Protein AF-A0A951K1Z2-F1 (afdb_monomer)

Structure (mmCIF, N/CA/C/O backbone):
data_AF-A0A951K1Z2-F1
#
_entry.id   AF-A0A951K1Z2-F1
#
loop_
_atom_site.group_PDB
_atom_site.id
_atom_site.type_symbol
_atom_site.label_atom_id
_atom_site.label_alt_id
_atom_site.label_comp_id
_atom_site.label_asym_id
_atom_site.label_entity_id
_atom_site.label_seq_id
_atom_site.pdbx_PDB_ins_code
_atom_site.Cartn_x
_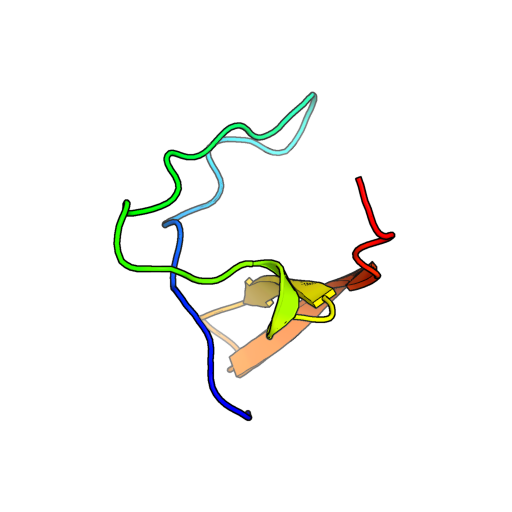atom_site.Cartn_y
_atom_site.Cartn_z
_atom_site.occupancy
_atom_site.B_iso_or_equiv
_atom_site.auth_seq_id
_atom_site.auth_comp_id
_atom_site.auth_asym_id
_atom_site.auth_atom_id
_atom_site.pdbx_PDB_model_num
ATOM 1 N N . MET A 1 1 ? 1.846 -2.873 12.735 1.00 61.84 1 MET A N 1
ATOM 2 C CA . MET A 1 1 ? 1.047 -2.210 11.686 1.00 61.84 1 MET A CA 1
ATOM 3 C C . MET A 1 1 ? -0.406 -2.383 12.094 1.00 61.84 1 MET A C 1
ATOM 5 O O . MET A 1 1 ? -0.705 -3.433 12.652 1.00 61.84 1 MET A O 1
ATOM 9 N N . GLY A 1 2 ? -1.234 -1.346 11.960 1.00 75.38 2 GLY A N 1
ATOM 10 C CA . GLY A 1 2 ? -2.675 -1.456 12.211 1.00 75.38 2 GLY A CA 1
ATOM 11 C C . GLY A 1 2 ? -3.359 -2.310 11.142 1.00 75.38 2 GLY A C 1
ATOM 12 O O . GLY A 1 2 ? -2.686 -3.021 10.399 1.00 75.38 2 GLY A O 1
ATOM 13 N N . GLU A 1 3 ? -4.679 -2.226 11.061 1.00 85.50 3 GLU A N 1
ATOM 14 C CA . GLU A 1 3 ? -5.453 -2.860 9.994 1.00 85.50 3 GLU A CA 1
ATOM 15 C C . GLU A 1 3 ? -5.046 -2.308 8.615 1.00 85.50 3 GLU A C 1
ATOM 17 O O . GLU A 1 3 ? -4.776 -1.113 8.471 1.00 85.50 3 GLU A O 1
ATOM 22 N N . PHE A 1 4 ? -4.922 -3.188 7.619 1.00 91.44 4 PHE A N 1
ATOM 23 C CA . PHE A 1 4 ? -4.576 -2.821 6.247 1.00 91.44 4 PHE A CA 1
ATOM 24 C C . PHE A 1 4 ? -5.145 -3.837 5.257 1.00 91.44 4 PHE A C 1
ATOM 26 O O . PHE A 1 4 ? -5.331 -5.007 5.591 1.00 91.44 4 PHE A O 1
ATOM 33 N N . ILE A 1 5 ? -5.330 -3.398 4.013 1.00 93.56 5 ILE A N 1
ATOM 34 C CA . ILE A 1 5 ? -5.646 -4.266 2.878 1.00 93.56 5 ILE A CA 1
ATOM 35 C C . ILE A 1 5 ? -4.448 -4.290 1.928 1.00 93.56 5 ILE A C 1
ATOM 37 O O . ILE A 1 5 ? -3.882 -3.247 1.596 1.00 93.56 5 ILE A O 1
ATOM 41 N N . ASP A 1 6 ? -4.037 -5.488 1.509 1.00 94.06 6 ASP A N 1
ATOM 42 C CA . ASP A 1 6 ? -2.993 -5.667 0.497 1.00 94.06 6 ASP A CA 1
ATOM 43 C C . ASP A 1 6 ? -3.610 -5.582 -0.906 1.00 94.06 6 ASP A C 1
ATOM 45 O O . ASP A 1 6 ? -4.360 -6.467 -1.315 1.00 94.06 6 ASP A O 1
ATOM 49 N N . LEU A 1 7 ? -3.277 -4.522 -1.647 1.00 94.69 7 LEU A N 1
ATOM 50 C CA . LEU A 1 7 ? -3.717 -4.312 -3.034 1.00 94.69 7 LEU A CA 1
ATOM 51 C C . LEU A 1 7 ? -2.853 -5.070 -4.060 1.00 94.69 7 LEU A C 1
ATOM 53 O O . LEU A 1 7 ? -3.180 -5.113 -5.248 1.00 94.69 7 LEU A O 1
ATOM 57 N N . GLY A 1 8 ? -1.750 -5.679 -3.618 1.00 95.00 8 GLY A N 1
ATOM 58 C CA . GLY A 1 8 ? -0.849 -6.476 -4.437 1.00 95.00 8 GLY A CA 1
ATOM 59 C C . GLY A 1 8 ? 0.527 -5.847 -4.654 1.00 95.00 8 GLY A C 1
ATOM 60 O O . GLY A 1 8 ? 0.922 -4.850 -4.050 1.00 95.00 8 GLY A O 1
ATOM 61 N N . ALA A 1 9 ? 1.308 -6.487 -5.524 1.00 95.44 9 ALA A N 1
ATOM 62 C CA . ALA A 1 9 ? 2.645 -6.019 -5.865 1.00 95.44 9 ALA A CA 1
ATOM 63 C C . ALA A 1 9 ? 2.599 -4.745 -6.726 1.00 95.44 9 ALA A C 1
ATOM 65 O O . ALA A 1 9 ? 1.69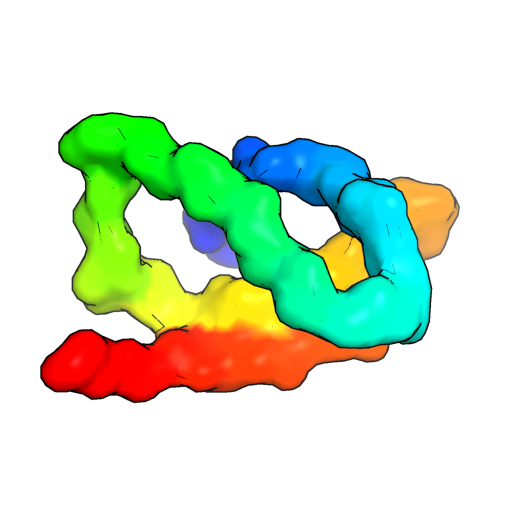8 -4.575 -7.548 1.00 95.44 9 ALA A O 1
ATOM 66 N N . LEU A 1 10 ? 3.629 -3.898 -6.591 1.00 93.75 10 LEU A N 1
ATOM 67 C CA . LEU A 1 10 ? 3.841 -2.755 -7.482 1.00 93.75 10 LEU A CA 1
ATOM 68 C C . LEU A 1 10 ? 3.854 -3.213 -8.945 1.00 93.75 10 LEU A C 1
ATOM 70 O O . LEU A 1 10 ? 4.661 -4.065 -9.318 1.00 93.75 10 LEU A O 1
ATOM 74 N N . LYS A 1 11 ? 3.007 -2.605 -9.783 1.00 93.94 11 LYS A N 1
ATOM 75 C CA . LYS A 1 11 ? 2.947 -2.915 -11.223 1.00 93.94 11 LYS A CA 1
ATOM 76 C C . LYS A 1 11 ? 4.071 -2.247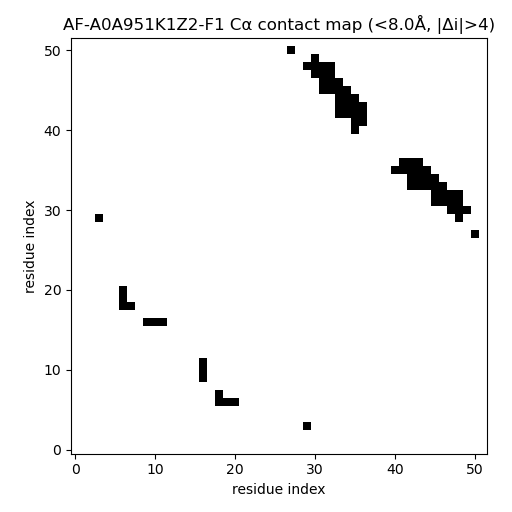 -12.029 1.00 93.94 11 LYS A C 1
ATOM 78 O O . LYS 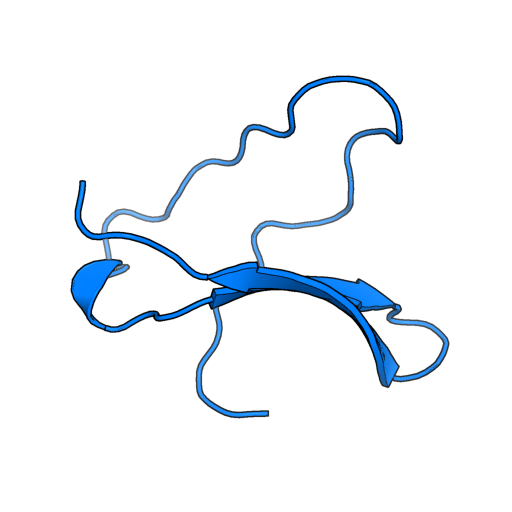A 1 11 ? 4.316 -2.628 -13.167 1.00 93.94 11 LYS A O 1
ATOM 83 N N . GLY A 1 12 ? 4.760 -1.261 -11.449 1.00 92.31 12 GLY A N 1
ATOM 84 C CA . GLY A 1 12 ? 5.835 -0.500 -12.092 1.00 92.31 12 GLY A CA 1
ATOM 85 C C . GLY A 1 12 ? 6.429 0.575 -11.176 1.00 92.31 12 GLY A C 1
ATOM 86 O O . GLY A 1 12 ? 6.046 0.696 -10.015 1.00 92.31 12 GLY A O 1
ATOM 87 N N . ASN A 1 13 ? 7.369 1.363 -11.691 1.00 89.00 13 ASN A N 1
ATOM 88 C CA . ASN A 1 13 ? 8.040 2.445 -10.956 1.00 89.00 13 ASN A CA 1
ATOM 89 C C . ASN A 1 13 ? 7.873 3.831 -11.606 1.00 89.00 13 ASN A C 1
ATOM 91 O O . ASN A 1 13 ? 8.445 4.802 -11.118 1.00 89.00 13 ASN A O 1
ATOM 95 N N . VAL A 1 14 ? 7.125 3.918 -12.708 1.00 90.94 14 VAL A N 1
ATOM 96 C CA . VAL A 1 14 ? 6.852 5.155 -13.447 1.00 90.94 14 VAL A CA 1
ATOM 97 C C . VAL A 1 14 ? 5.369 5.190 -13.804 1.00 90.94 14 VAL A C 1
ATOM 99 O O . VAL A 1 14 ? 4.836 4.192 -14.286 1.00 90.94 14 VAL A O 1
ATOM 102 N N . GLY A 1 15 ? 4.737 6.347 -13.604 1.00 92.00 15 GLY A N 1
ATOM 103 C CA . GLY A 1 15 ? 3.313 6.553 -13.863 1.00 92.00 15 GLY A CA 1
ATOM 104 C C . GLY A 1 15 ? 2.411 6.120 -12.707 1.00 92.00 15 GLY A C 1
ATOM 105 O O . GLY A 1 15 ? 2.881 5.818 -11.607 1.00 92.00 15 GLY A O 1
ATOM 106 N N . ASP A 1 16 ? 1.108 6.117 -12.978 1.00 92.56 16 ASP A N 1
ATOM 107 C CA . ASP A 1 16 ? 0.078 5.87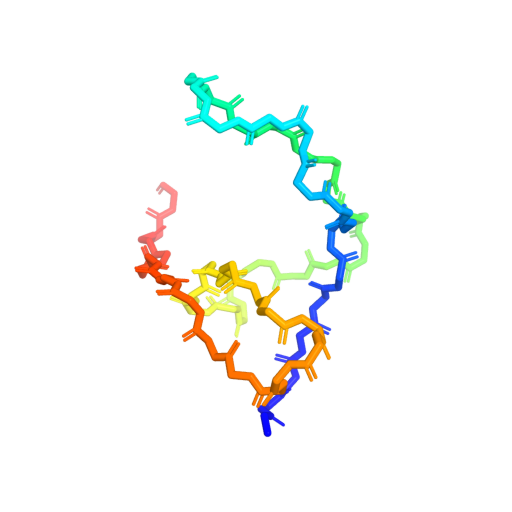0 -11.973 1.00 92.56 16 ASP A CA 1
ATOM 108 C C . ASP A 1 16 ? -0.113 4.383 -11.684 1.00 92.56 16 ASP A C 1
ATOM 110 O O . ASP A 1 16 ? -0.001 3.523 -12.562 1.00 92.56 16 ASP A O 1
ATOM 114 N N . GLN A 1 17 ? -0.463 4.092 -10.433 1.00 91.56 17 GLN A N 1
ATOM 115 C CA . GLN A 1 17 ? -0.773 2.748 -9.973 1.00 91.56 17 GLN A CA 1
ATOM 116 C C . GLN A 1 17 ? -2.261 2.636 -9.665 1.00 91.56 17 GLN A C 1
ATOM 118 O O . GLN A 1 17 ? -2.766 3.301 -8.768 1.00 91.56 17 GLN A O 1
ATOM 123 N N . GLN A 1 18 ? -2.952 1.775 -10.407 1.00 94.19 18 GLN A N 1
ATOM 124 C CA . GLN A 1 18 ? -4.386 1.542 -10.253 1.00 94.19 18 GLN A CA 1
ATOM 125 C C . GLN A 1 18 ? -4.615 0.121 -9.748 1.00 94.19 18 GLN A C 1
ATOM 127 O O . GLN A 1 18 ? -4.092 -0.831 -10.336 1.00 94.19 18 GLN A O 1
ATOM 132 N N . TYR A 1 19 ? -5.399 -0.027 -8.685 1.00 93.81 19 TYR A N 1
ATOM 133 C CA . TYR A 1 19 ? -5.749 -1.311 -8.083 1.00 93.81 19 TYR A CA 1
ATOM 134 C C . TYR A 1 19 ? -7.252 -1.361 -7.830 1.00 93.81 19 TYR A C 1
ATOM 136 O O . TYR A 1 19 ? -7.859 -0.337 -7.531 1.00 93.81 19 TYR A O 1
ATOM 144 N N . GLU A 1 20 ? -7.824 -2.554 -7.962 1.00 94.19 20 GLU A N 1
ATOM 145 C CA . GLU A 1 20 ? -9.204 -2.814 -7.561 1.00 94.19 20 GLU A CA 1
ATOM 146 C C . GLU A 1 20 ? -9.292 -2.722 -6.036 1.00 94.19 20 GLU A C 1
ATOM 148 O O . GLU A 1 20 ? -8.447 -3.289 -5.335 1.00 94.19 20 GLU A O 1
ATOM 153 N N . ILE A 1 21 ? -10.305 -2.024 -5.534 1.00 92.31 21 ILE A N 1
ATOM 154 C CA . ILE A 1 21 ? -10.619 -2.015 -4.108 1.00 92.31 21 ILE A CA 1
ATOM 155 C C . ILE A 1 21 ? -11.771 -3.003 -3.901 1.00 92.31 21 ILE A C 1
ATOM 157 O O . ILE A 1 21 ? -12.787 -2.866 -4.579 1.00 92.31 21 ILE A O 1
ATOM 161 N N . PRO A 1 22 ? -11.632 -4.008 -3.017 1.00 92.56 22 PRO A N 1
ATOM 162 C CA . PRO A 1 22 ? -12.719 -4.943 -2.744 1.00 92.56 22 PRO A CA 1
ATOM 163 C C . PRO A 1 22 ? -13.972 -4.221 -2.230 1.00 92.56 22 PRO A C 1
ATOM 165 O O . PRO A 1 22 ? -13.853 -3.310 -1.416 1.00 92.56 22 PRO A O 1
ATOM 168 N N . ASP A 1 23 ? -15.163 -4.673 -2.630 1.00 92.38 23 ASP A N 1
ATOM 169 C CA . ASP A 1 23 ? -16.439 -4.018 -2.282 1.00 92.38 23 ASP A CA 1
ATOM 170 C C . ASP A 1 23 ? -16.745 -3.981 -0.771 1.00 92.38 23 ASP A C 1
ATOM 172 O O . ASP A 1 23 ? -17.548 -3.173 -0.316 1.00 92.38 23 ASP A O 1
ATOM 176 N N . ASP A 1 24 ? -16.116 -4.863 0.009 1.00 92.00 24 ASP A N 1
ATOM 177 C CA . ASP A 1 24 ? -16.268 -4.951 1.469 1.00 92.00 24 ASP A CA 1
ATOM 178 C C . ASP A 1 24 ? -15.342 -3.975 2.226 1.00 92.00 24 ASP A C 1
ATOM 180 O O . ASP A 1 24 ? -15.380 -3.887 3.450 1.00 92.00 24 ASP A O 1
ATOM 184 N N . VAL A 1 25 ? -14.482 -3.238 1.511 1.00 91.19 25 VAL A N 1
ATOM 185 C CA . VAL A 1 25 ? -13.548 -2.282 2.113 1.00 91.19 25 VAL A CA 1
ATOM 186 C C . VAL A 1 25 ? -14.198 -0.912 2.249 1.00 91.19 25 VAL A C 1
ATOM 188 O O . VAL A 1 25 ? -14.419 -0.208 1.264 1.00 91.19 25 VAL A O 1
ATOM 191 N N . ASP A 1 26 ? -14.391 -0.485 3.494 1.00 89.94 26 ASP A N 1
ATOM 192 C CA . ASP A 1 26 ? -14.705 0.904 3.809 1.00 89.94 26 ASP A CA 1
ATOM 193 C C . ASP A 1 26 ? -13.421 1.752 3.836 1.00 89.94 26 ASP A C 1
ATOM 195 O O . ASP A 1 26 ? -12.667 1.767 4.814 1.00 89.94 26 ASP A O 1
ATOM 199 N N . ILE A 1 27 ? -13.167 2.471 2.740 1.00 87.69 27 ILE A N 1
ATOM 200 C CA . ILE A 1 27 ? -11.987 3.332 2.572 1.00 87.69 27 ILE A CA 1
ATOM 201 C C . ILE A 1 27 ? -11.989 4.492 3.578 1.00 87.69 27 ILE A C 1
ATOM 203 O O . ILE A 1 27 ? -10.914 4.973 3.930 1.00 87.69 27 ILE A O 1
ATOM 207 N N . GLU A 1 28 ? -13.152 4.921 4.085 1.00 88.56 28 GLU A N 1
ATOM 208 C CA . GLU A 1 28 ? -13.241 6.023 5.054 1.00 88.56 28 GLU A CA 1
ATOM 209 C C . GLU A 1 28 ? -12.607 5.656 6.406 1.00 88.56 28 GLU A C 1
ATOM 211 O O . GLU A 1 28 ? -12.194 6.532 7.168 1.00 88.56 28 GLU A O 1
ATOM 216 N N . THR A 1 29 ? -12.460 4.357 6.688 1.00 89.38 29 THR A N 1
ATOM 217 C CA . THR A 1 29 ? -11.748 3.859 7.878 1.00 89.38 29 THR A CA 1
ATOM 218 C C . THR A 1 29 ? -10.224 3.877 7.726 1.00 89.38 29 THR A C 1
ATOM 220 O O . THR A 1 29 ? -9.492 3.784 8.717 1.00 89.38 29 THR A O 1
ATOM 223 N N . LEU A 1 30 ? -9.723 4.021 6.497 1.00 90.38 30 LEU A N 1
ATOM 224 C CA . LEU A 1 30 ? -8.302 4.044 6.175 1.00 90.38 30 LEU A CA 1
ATOM 225 C C . LEU A 1 30 ? -7.798 5.485 6.078 1.00 90.38 30 LEU A C 1
ATOM 227 O O . LEU A 1 30 ? -8.488 6.392 5.632 1.00 90.38 30 LEU A O 1
ATOM 231 N N . SER A 1 31 ? -6.540 5.708 6.461 1.00 91.38 31 SER A N 1
ATOM 232 C CA . SER A 1 31 ? -5.955 7.059 6.489 1.00 91.38 31 SER A CA 1
ATOM 233 C C . SER A 1 31 ? -4.778 7.254 5.541 1.00 91.38 31 SER A C 1
ATOM 235 O O . SER A 1 31 ? -4.375 8.386 5.283 1.00 91.38 31 SER A O 1
ATOM 237 N N . THR A 1 32 ? -4.160 6.171 5.066 1.00 92.75 32 THR A N 1
ATOM 238 C CA . THR A 1 32 ? -2.862 6.236 4.384 1.00 92.75 32 THR A CA 1
ATOM 239 C C . THR A 1 32 ? -2.712 5.106 3.368 1.00 92.75 32 THR A C 1
ATOM 241 O O . THR A 1 32 ? -2.905 3.941 3.706 1.00 92.75 32 THR A O 1
ATOM 244 N N . ALA A 1 33 ? -2.272 5.433 2.153 1.00 93.69 33 ALA A N 1
ATOM 245 C CA . ALA A 1 33 ? -1.739 4.466 1.198 1.00 93.69 33 ALA A CA 1
ATOM 246 C C . ALA A 1 33 ? -0.231 4.287 1.422 1.00 93.69 33 ALA A C 1
ATOM 248 O O . ALA A 1 33 ? 0.501 5.270 1.542 1.00 93.69 33 ALA A O 1
ATOM 249 N N . VAL A 1 34 ? 0.255 3.044 1.471 1.00 94.75 34 VAL A N 1
ATOM 250 C CA . VAL A 1 34 ? 1.662 2.730 1.780 1.00 94.75 34 VAL A CA 1
ATOM 251 C C . VAL A 1 34 ? 2.246 1.786 0.735 1.00 94.75 34 VAL A C 1
ATOM 253 O O . VAL A 1 34 ? 1.682 0.735 0.446 1.00 94.75 34 VAL A O 1
ATOM 256 N N . VAL A 1 35 ? 3.431 2.116 0.221 1.00 94.88 35 VAL A N 1
ATOM 257 C CA . VAL A 1 35 ? 4.285 1.169 -0.502 1.00 94.88 35 VAL A CA 1
ATOM 258 C C . VAL A 1 35 ? 5.154 0.446 0.519 1.00 94.88 35 VAL A C 1
ATOM 260 O O . VAL A 1 35 ? 5.994 1.060 1.180 1.00 94.88 35 VAL A O 1
ATOM 263 N N . TRP A 1 36 ? 4.960 -0.863 0.652 1.00 94.75 36 TRP A N 1
ATOM 264 C CA . TRP A 1 36 ? 5.663 -1.685 1.635 1.00 94.75 36 TRP A CA 1
ATOM 265 C C . TRP A 1 36 ? 6.809 -2.485 1.016 1.00 94.75 36 TRP A C 1
ATOM 267 O O . TRP A 1 36 ? 6.637 -3.181 0.013 1.00 94.75 36 TRP A O 1
ATOM 277 N N . CYS A 1 37 ? 7.981 -2.455 1.651 1.00 94.62 37 CYS A N 1
ATOM 278 C CA . CYS A 1 37 ? 9.091 -3.313 1.272 1.00 94.62 37 CYS A CA 1
ATOM 279 C C . CYS A 1 37 ? 9.036 -4.637 2.045 1.00 94.62 37 CYS A C 1
ATOM 281 O O . CYS A 1 37 ? 9.449 -4.716 3.203 1.00 94.62 37 CYS A O 1
ATOM 283 N N . ARG A 1 38 ? 8.571 -5.705 1.382 1.00 92.00 38 ARG A N 1
ATOM 284 C CA . ARG A 1 38 ? 8.427 -7.040 1.994 1.00 92.00 38 ARG A CA 1
ATOM 285 C C . ARG A 1 38 ? 9.754 -7.649 2.469 1.00 92.00 38 ARG A C 1
ATOM 287 O O . ARG A 1 38 ? 9.760 -8.328 3.485 1.00 92.00 38 ARG A O 1
ATOM 294 N N . ALA A 1 39 ? 10.866 -7.400 1.772 1.00 94.44 39 ALA A N 1
ATOM 295 C CA . ALA A 1 39 ? 12.167 -8.000 2.100 1.00 94.44 39 ALA A CA 1
ATOM 296 C C . ALA A 1 39 ? 12.762 -7.486 3.422 1.00 94.44 39 ALA A C 1
ATOM 298 O O . ALA A 1 39 ? 13.462 -8.222 4.111 1.00 94.44 39 ALA A O 1
ATOM 299 N 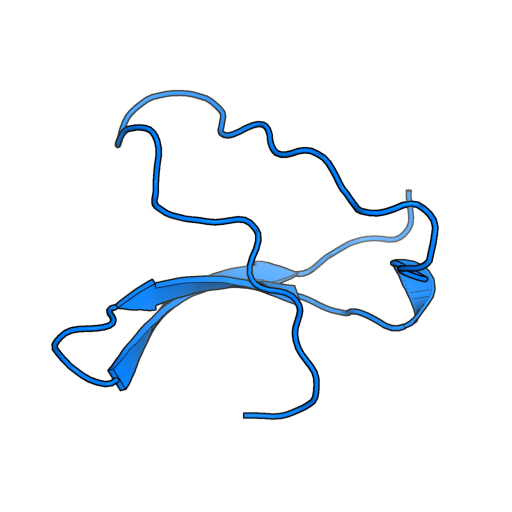N . PHE A 1 40 ? 12.477 -6.229 3.766 1.00 95.44 40 PHE A N 1
ATOM 300 C CA . PHE A 1 40 ? 13.033 -5.566 4.948 1.00 95.44 40 PHE A CA 1
ATOM 301 C C . PHE A 1 40 ? 11.982 -5.261 6.016 1.00 95.44 40 PHE A C 1
ATOM 303 O O . PHE A 1 40 ? 12.335 -4.772 7.084 1.00 95.44 40 PHE A O 1
ATOM 310 N N . SER A 1 41 ? 10.706 -5.550 5.750 1.00 92.94 41 SER A N 1
ATOM 311 C CA . SER A 1 41 ? 9.59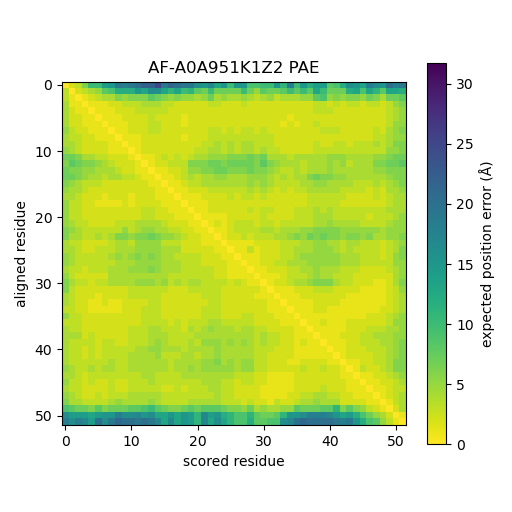0 -5.248 6.650 1.00 92.94 41 SER A CA 1
ATOM 312 C C . SER A 1 41 ? 9.546 -3.771 7.068 1.00 92.94 41 SER A C 1
ATOM 314 O O . SER A 1 41 ? 9.360 -3.454 8.243 1.00 92.94 41 SER A O 1
ATOM 316 N N . ILE A 1 42 ? 9.716 -2.869 6.095 1.00 93.81 42 ILE A N 1
ATOM 317 C CA . ILE A 1 42 ? 9.661 -1.413 6.293 1.00 93.81 42 ILE A CA 1
ATOM 318 C C . ILE A 1 42 ? 8.704 -0.743 5.305 1.00 93.81 42 ILE A C 1
ATOM 320 O O . ILE A 1 42 ? 8.525 -1.206 4.174 1.00 93.81 42 ILE A O 1
ATOM 324 N N . GLY A 1 43 ? 8.144 0.399 5.712 1.00 92.25 43 GLY A N 1
ATOM 325 C CA . GLY A 1 43 ? 7.454 1.309 4.800 1.00 92.25 43 GLY A CA 1
ATOM 326 C C . GLY A 1 43 ? 8.472 2.011 3.907 1.00 92.25 43 GLY A C 1
ATOM 327 O O . GLY A 1 43 ? 9.441 2.574 4.411 1.00 92.25 43 GLY A O 1
ATOM 328 N N . PHE A 1 44 ? 8.274 1.952 2.591 1.00 91.88 44 PHE A N 1
ATOM 329 C CA . PHE A 1 44 ? 9.146 2.613 1.621 1.00 91.88 44 PHE A CA 1
ATOM 330 C C . PHE A 1 44 ? 8.701 4.055 1.363 1.00 91.88 44 PHE A C 1
ATOM 332 O O . PHE A 1 44 ? 9.499 4.982 1.451 1.00 91.88 44 PHE A O 1
ATOM 339 N N . THR A 1 45 ? 7.415 4.247 1.069 1.00 92.00 45 THR A N 1
ATOM 340 C CA . THR A 1 45 ? 6.783 5.567 0.950 1.00 92.00 45 THR A CA 1
ATOM 341 C C . THR A 1 45 ? 5.309 5.478 1.334 1.00 92.00 45 THR A C 1
ATOM 343 O O . THR A 1 45 ? 4.730 4.389 1.319 1.00 92.00 45 THR A O 1
ATOM 346 N N . SER A 1 46 ? 4.704 6.608 1.685 1.00 93.94 46 SER A N 1
ATOM 347 C CA . SER A 1 46 ? 3.301 6.700 2.078 1.00 93.94 46 SER A CA 1
ATOM 348 C C . SER A 1 46 ? 2.671 8.009 1.621 1.00 93.94 46 SER A C 1
ATOM 350 O O . SER A 1 46 ? 3.346 9.037 1.580 1.00 93.94 46 SER A O 1
ATOM 352 N N . ALA A 1 47 ? 1.369 7.987 1.363 1.00 93.56 47 ALA A N 1
ATOM 353 C CA . ALA A 1 47 ? 0.559 9.165 1.087 1.00 93.56 47 ALA A CA 1
ATOM 354 C C . ALA A 1 47 ? -0.690 9.145 1.971 1.00 93.56 47 ALA A C 1
ATOM 356 O O . ALA A 1 47 ? -1.350 8.112 2.083 1.00 93.56 47 ALA A O 1
ATOM 357 N N . ALA A 1 48 ? -1.010 10.278 2.596 1.00 93.19 48 ALA A N 1
ATOM 358 C CA . ALA A 1 48 ? -2.260 10.420 3.330 1.00 93.19 48 ALA A CA 1
ATOM 359 C C . ALA A 1 48 ? -3.440 10.383 2.352 1.00 93.19 48 ALA A C 1
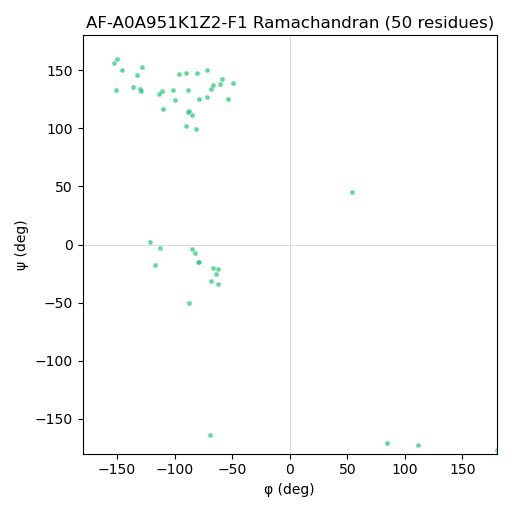ATOM 361 O O . ALA A 1 48 ? -3.386 11.010 1.292 1.00 93.19 48 ALA A O 1
ATOM 362 N N . LEU A 1 49 ? -4.494 9.658 2.716 1.00 90.44 49 LEU A N 1
ATOM 363 C CA . LEU A 1 49 ? -5.759 9.707 2.001 1.00 90.44 49 LEU A CA 1
ATOM 364 C C . LEU A 1 49 ? -6.496 10.971 2.439 1.00 90.44 49 LEU A C 1
ATOM 366 O O . LEU A 1 49 ? -6.692 11.212 3.631 1.00 90.44 49 LEU A O 1
ATOM 370 N N . THR A 1 50 ? -6.874 11.802 1.477 1.00 82.88 50 THR A N 1
ATOM 371 C CA . THR A 1 50 ? -7.850 12.868 1.701 1.00 82.88 50 THR A CA 1
ATOM 372 C C . THR A 1 50 ? -9.236 12.318 1.415 1.00 82.88 50 THR A C 1
ATOM 374 O O . THR A 1 50 ? -9.378 11.466 0.538 1.00 82.88 50 THR A O 1
ATOM 377 N N . ALA A 1 51 ? -10.242 12.812 2.141 1.00 65.69 51 ALA A N 1
ATOM 378 C CA . ALA A 1 51 ? -11.633 12.544 1.793 1.00 65.69 51 ALA A CA 1
ATOM 379 C C . ALA A 1 51 ? -11.856 12.840 0.291 1.00 65.69 51 ALA A C 1
ATOM 381 O O . ALA A 1 51 ? -11.249 13.798 -0.209 1.00 65.69 51 ALA A O 1
ATOM 382 N N . PRO A 1 52 ? -12.626 11.991 -0.412 1.00 58.72 52 PRO A N 1
ATOM 383 C CA . PRO A 1 52 ? -12.823 12.094 -1.856 1.00 58.72 52 PRO A CA 1
ATOM 384 C C . PRO A 1 52 ? -13.440 13.428 -2.294 1.00 58.72 52 PRO A C 1
ATOM 386 O O . PRO A 1 52 ? -14.179 14.052 -1.496 1.00 58.72 52 PRO A O 1
#

pLDDT: mean 90.22, std 7.75, range [58.72, 95.44]

Nearest PDB structures (foldseek):
  8zcr-assembly1_B  TM=6.311E-01  e=3.305E+00  Homo sapiens
  2h4p-assembly1_B  TM=5.961E-01  e=5.118E+00  Gallus gallus
  5ncw-assembly1_B  TM=5.844E-01  e=5.505E+00  Tannerella forsythia
  5om6-assembly2_D  TM=4.553E-01  e=3.073E+00  Homo sapiens
  7zas-assembly1_dd  TM=4.703E-01  e=7.368E+00  Ixodes ricinus

Foldseek 3Di:
DPDDDDQDDDPDDDDDDDGDDDPPDDCVVPFKDFDADPVVRDTPDMDTDDDD

Mean predicted aligned error: 3.7 Å

Solvent-accessible surface a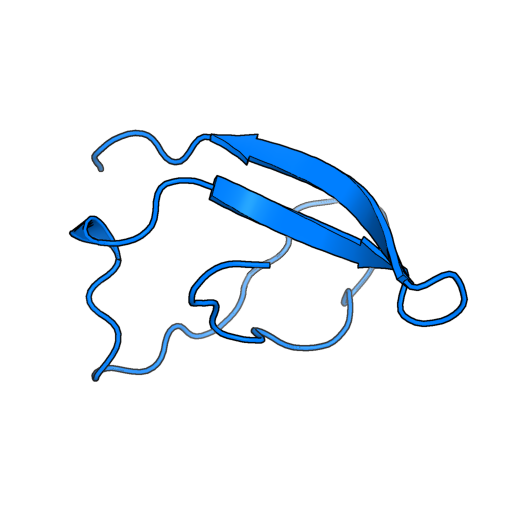rea (backbone atoms only — not comparable to full-atom values): 3921 Å² total; per-residue (Å²): 131,80,94,81,83,87,77,71,80,83,91,69,94,73,84,88,87,86,67,81,76,63,92,87,62,67,64,87,81,54,57,64,51,69,47,70,39,79,94,76,74,41,79,73,50,73,44,75,58,69,86,130

Radius of gyration: 11.72 Å; Cα contacts (8 Å, |Δi|>4): 38; chains: 1; bounding box: 30×21×26 Å

Sequence (52 aa):
MGEFIDLGALKGNVGDQQYEIPDDVDIETLSTAVVWCRAFSIGFTSAALTAP

Secondary structure (DSSP, 8-state):
--S-----S---SSS----PPPTT--GGG--EEEEEETTTTEEEEEEEPPP-